Protein AF-A0AA40TXM5-F1 (afdb_monomer)

Radius of gyration: 18.1 Å; Cα contacts (8 Å, |Δi|>4): 44; chains: 1; bounding box: 38×48×39 Å

Sequence (89 aa):
MVTISRKYIRTEPPPLLTEPLAVHLDRSTLDQLNDYRQAQHAWLACTGDAGERTRLRAVMERVGALLALHIANQAAHQLGEPSKWAAAE

Solvent-accessible surface area (backbone atoms only — not comparable to full-atom values): 5654 Å² total; per-residue (Å²): 134,86,78,76,81,76,76,69,87,64,94,68,81,81,87,74,84,87,64,91,78,87,81,86,69,52,74,68,56,46,52,43,53,50,52,31,51,52,31,50,55,50,42,75,70,58,72,96,47,68,65,60,44,50,53,30,48,54,49,32,54,58,41,48,52,53,53,51,48,54,52,50,37,52,50,36,54,76,70,68,47,62,73,92,69,42,77,82,131

Mean predicted aligned error: 8.35 Å

Secondary structure (DSSP, 8-state):
----------SSPPP---SPPPPPP-HHHHHHHHHHHHHHHHHHH--S-HHHHHHHHHHHHHHHHHHHHHHHHHHHHHTT--GGGSPP-

Organism: NCBI:txid200454

Nearest PDB structures (foldseek):
  8h1j-assembly1_A  TM=7.587E-01  e=3.558E+00  Deinococcus radiodurans R1 = ATCC 13939 = DSM 20539
  6jqa-assembly1_A  TM=7.432E-01  e=4.271E+00  Onion yellows phytoplasma OY-W
  3d36-assembly1_A  TM=7.410E-01  e=8.864E+00  Geobacillus stearothermophilus 10

pLDDT: mean 84.28, std 17.19, range [36.44, 97.81]

Structure (mmCIF, N/CA/C/O backbone):
data_AF-A0AA40TXM5-F1
#
_entry.id   AF-A0AA40TXM5-F1
#
loop_
_atom_site.group_PDB
_atom_site.id
_atom_site.type_symbol
_atom_site.label_atom_id
_atom_site.label_alt_id
_atom_site.label_comp_id
_atom_site.label_asym_id
_atom_site.label_entity_id
_atom_site.label_seq_id
_atom_site.pdbx_PDB_ins_code
_atom_site.Cartn_x
_atom_site.Cartn_y
_atom_site.Cartn_z
_atom_site.occupancy
_atom_site.B_iso_or_equiv
_atom_site.auth_seq_id
_atom_site.auth_comp_id
_atom_site.auth_asym_id
_atom_site.auth_atom_id
_atom_site.pdbx_PDB_model_num
ATOM 1 N N . MET A 1 1 ? -3.401 41.268 9.838 1.00 36.44 1 MET A N 1
ATOM 2 C CA . MET A 1 1 ? -2.919 39.943 10.281 1.00 36.44 1 MET A CA 1
ATOM 3 C C . MET A 1 1 ? -4.002 38.934 9.929 1.00 36.44 1 MET A C 1
ATOM 5 O O . MET A 1 1 ? -5.080 39.014 10.497 1.00 36.44 1 MET A O 1
ATOM 9 N N . VAL A 1 2 ? -3.791 38.098 8.907 1.00 36.62 2 VAL A N 1
ATOM 10 C CA . VAL A 1 2 ? -4.799 37.123 8.456 1.00 36.62 2 VAL A CA 1
ATOM 11 C C . VAL A 1 2 ? -4.748 35.926 9.400 1.00 36.62 2 VAL A C 1
ATOM 13 O O . VAL A 1 2 ? -3.821 35.123 9.347 1.00 36.62 2 VAL A O 1
ATOM 16 N N . THR A 1 3 ? -5.724 35.820 10.297 1.00 39.66 3 THR A N 1
ATOM 17 C CA . THR A 1 3 ? -5.969 34.603 11.070 1.00 39.66 3 THR A CA 1
ATOM 18 C C . THR A 1 3 ? -6.565 33.565 10.130 1.00 39.66 3 THR A C 1
ATOM 20 O O . THR A 1 3 ? -7.770 33.513 9.900 1.00 39.66 3 THR A O 1
ATOM 23 N N . ILE A 1 4 ? -5.706 32.723 9.555 1.00 46.28 4 ILE A N 1
ATOM 24 C CA . ILE A 1 4 ? -6.158 31.479 8.938 1.00 46.28 4 ILE A CA 1
ATOM 25 C C . ILE A 1 4 ? -6.776 30.664 10.075 1.00 46.28 4 ILE A C 1
ATOM 27 O O . ILE A 1 4 ? -6.060 30.160 10.940 1.00 46.28 4 ILE A O 1
ATOM 31 N N . SER A 1 5 ? -8.109 30.584 10.108 1.00 44.50 5 SER A N 1
ATOM 32 C CA . SER A 1 5 ? -8.840 29.692 11.003 1.00 44.50 5 SER A CA 1
ATOM 33 C C . SER A 1 5 ? -8.485 28.260 10.615 1.00 44.50 5 SER A C 1
ATOM 35 O O . SER A 1 5 ? -9.143 27.626 9.792 1.00 44.50 5 SER A O 1
ATOM 37 N N . ARG A 1 6 ? -7.386 27.746 11.170 1.00 50.53 6 ARG A N 1
ATOM 38 C CA . ARG A 1 6 ? -7.114 26.316 11.174 1.00 50.53 6 ARG A CA 1
ATOM 39 C C . ARG A 1 6 ? -8.142 25.712 12.120 1.00 50.53 6 ARG A C 1
ATOM 41 O O . ARG A 1 6 ? -7.887 25.586 13.313 1.00 50.53 6 ARG A O 1
ATOM 48 N N . LYS A 1 7 ? -9.323 25.379 11.593 1.00 48.06 7 LYS A N 1
ATOM 49 C CA . LYS A 1 7 ? -10.241 24.425 12.220 1.00 48.06 7 LYS A CA 1
ATOM 50 C C . LYS A 1 7 ? -9.520 23.075 12.299 1.00 48.06 7 LYS A C 1
ATOM 52 O O . LYS A 1 7 ? -9.794 22.169 11.522 1.00 48.06 7 LYS A O 1
ATOM 57 N N . TYR A 1 8 ? -8.576 22.937 13.223 1.00 51.28 8 TYR A N 1
ATOM 58 C CA . TYR A 1 8 ? -8.275 21.634 13.787 1.00 51.28 8 TYR A CA 1
ATOM 59 C C . TYR A 1 8 ? -9.501 21.279 14.623 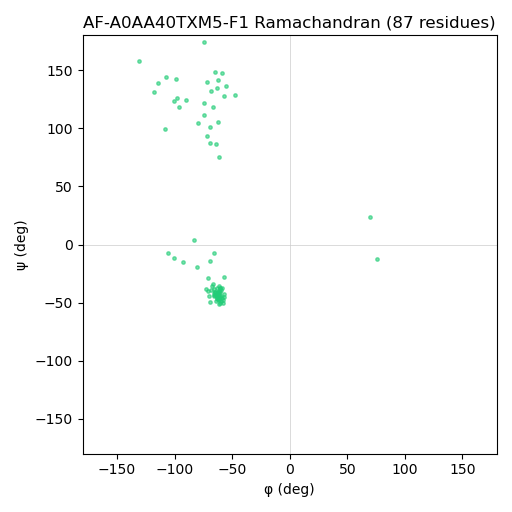1.00 51.28 8 TYR A C 1
ATOM 61 O O . TYR A 1 8 ? -9.739 21.851 15.679 1.00 51.28 8 TYR A O 1
ATOM 69 N N . ILE A 1 9 ? -10.357 20.424 14.062 1.00 58.97 9 ILE A N 1
ATOM 70 C CA . ILE A 1 9 ? -11.662 20.063 14.637 1.00 58.97 9 ILE A CA 1
ATOM 71 C C . ILE A 1 9 ? -11.501 19.225 15.923 1.00 58.97 9 ILE A C 1
ATOM 73 O O . ILE A 1 9 ? -12.462 19.081 16.672 1.00 58.97 9 ILE A O 1
ATOM 77 N N . ARG A 1 10 ? -10.307 18.689 16.212 1.00 60.19 10 ARG A N 1
ATOM 78 C CA . ARG A 1 10 ? -10.056 17.791 17.347 1.00 60.19 10 ARG A CA 1
ATOM 79 C C . ARG A 1 10 ? -9.054 18.384 18.336 1.00 60.19 10 ARG A C 1
ATOM 81 O O . ARG A 1 10 ? -7.975 18.819 17.945 1.00 60.19 10 ARG A O 1
ATOM 88 N N . THR A 1 11 ? -9.420 18.345 19.614 1.00 64.94 11 THR A N 1
ATOM 89 C CA . THR A 1 11 ? -8.533 18.566 20.769 1.00 64.94 11 THR A CA 1
ATOM 90 C C . THR A 1 11 ? -7.952 17.257 21.314 1.00 64.94 11 THR A C 1
ATOM 92 O O . THR A 1 11 ? -6.994 17.297 22.078 1.00 64.94 11 THR A O 1
ATOM 95 N N . GLU A 1 12 ? -8.512 16.107 20.924 1.00 67.62 12 GLU A N 1
ATOM 96 C CA . GLU A 1 12 ? -8.076 14.774 21.355 1.00 67.62 12 GLU A CA 1
ATOM 97 C C . GLU A 1 12 ? -7.167 14.107 20.307 1.00 67.62 12 GLU A C 1
ATOM 99 O O . GLU A 1 12 ? -7.409 14.264 19.101 1.00 67.62 12 GLU A O 1
ATOM 104 N N . PRO A 1 13 ? -6.126 13.368 20.739 1.00 74.31 13 PRO A N 1
ATOM 105 C CA . PRO A 1 13 ? -5.267 12.612 19.835 1.00 74.31 13 PRO A CA 1
ATOM 106 C C . PRO A 1 13 ? -6.055 11.486 19.143 1.00 74.31 13 PRO A C 1
ATOM 108 O O . PRO A 1 13 ? -6.986 10.936 19.737 1.00 74.31 13 PRO A O 1
ATOM 111 N N . PRO A 1 14 ? -5.706 11.126 17.893 1.00 75.81 14 PRO A N 1
ATOM 112 C CA . PRO A 1 14 ? -6.353 10.016 17.211 1.00 75.81 14 PRO A CA 1
ATOM 113 C C . PRO A 1 14 ? -6.100 8.705 17.973 1.00 75.81 14 PRO A C 1
ATOM 115 O O . PRO A 1 14 ? -4.995 8.504 18.491 1.00 75.81 14 PRO A O 1
ATOM 118 N N . PRO A 1 15 ? -7.103 7.815 18.051 1.00 85.44 15 PRO A N 1
ATOM 119 C CA . PRO A 1 15 ? -6.916 6.492 18.624 1.00 85.44 15 PRO A CA 1
ATOM 120 C C . PRO A 1 15 ? -5.829 5.729 17.854 1.00 85.44 15 PRO A C 1
ATOM 122 O O . PRO A 1 15 ? -5.642 5.918 16.652 1.00 85.44 15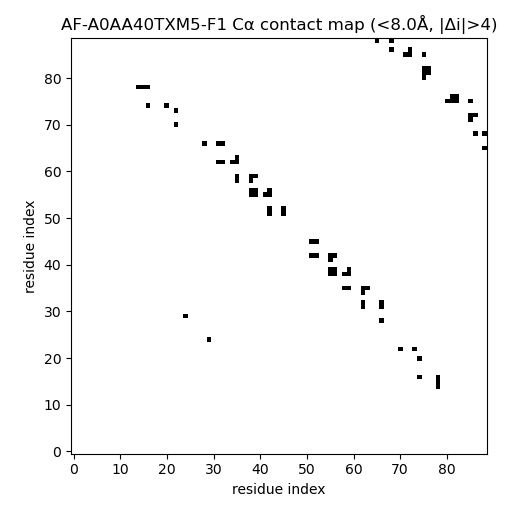 PRO A O 1
ATOM 125 N N . LEU A 1 16 ? -5.090 4.877 18.561 1.00 90.25 16 LEU A N 1
ATOM 126 C CA . LEU A 1 16 ? -4.017 4.069 17.988 1.00 90.25 16 LEU A CA 1
ATOM 127 C C . LEU A 1 16 ? -4.455 2.609 17.915 1.00 90.25 16 LEU A C 1
ATOM 129 O O . LEU A 1 16 ? -5.118 2.109 18.823 1.00 90.25 16 LEU A O 1
ATOM 133 N N . LEU A 1 17 ? -4.032 1.911 16.863 1.00 90.06 17 LEU A N 1
ATOM 134 C CA . LEU A 1 17 ? -4.100 0.453 16.833 1.00 90.06 17 LEU A CA 1
ATOM 135 C C . LEU A 1 17 ? -3.130 -0.098 17.885 1.00 90.06 17 LEU A C 1
ATOM 137 O O . LEU A 1 17 ? -1.925 0.133 17.798 1.00 90.06 17 LEU A O 1
ATOM 141 N N . THR A 1 18 ? -3.652 -0.816 18.875 1.00 93.94 18 THR A N 1
ATOM 142 C CA . THR A 1 18 ? -2.843 -1.508 19.895 1.00 93.94 18 THR A CA 1
ATOM 143 C C . THR A 1 18 ? -2.687 -2.998 19.614 1.00 93.94 18 THR A C 1
ATOM 145 O O . THR A 1 18 ? -1.863 -3.650 20.239 1.00 93.94 18 THR A O 1
ATOM 148 N N . GLU A 1 19 ? -3.458 -3.522 18.662 1.00 92.88 19 GLU A N 1
ATOM 149 C CA . GLU A 1 19 ? -3.458 -4.916 18.227 1.00 92.88 19 GLU A CA 1
ATOM 150 C C . GLU A 1 19 ? -3.377 -4.981 16.693 1.00 92.88 19 GLU A C 1
ATOM 152 O O . GLU A 1 19 ? -3.738 -4.006 16.018 1.00 92.88 19 GLU A O 1
ATOM 157 N N . PRO A 1 20 ? -2.921 -6.106 16.113 1.00 94.00 20 PRO A N 1
ATOM 158 C CA . PRO A 1 20 ? -2.902 -6.286 14.667 1.00 94.00 20 PRO A CA 1
ATOM 159 C C . PRO A 1 20 ? -4.282 -6.085 14.026 1.00 94.00 20 PRO A C 1
ATOM 161 O O . PRO A 1 20 ? -5.289 -6.616 14.496 1.00 94.00 20 PRO A O 1
ATOM 164 N N . LEU A 1 21 ? -4.314 -5.364 12.904 1.00 91.50 21 LEU A N 1
ATOM 165 C CA . LEU A 1 21 ? -5.508 -5.202 12.078 1.00 91.50 21 LEU A CA 1
ATOM 166 C C . LEU A 1 21 ? -5.562 -6.303 11.014 1.00 91.50 21 LEU A C 1
ATOM 168 O O . LEU A 1 21 ? -4.644 -6.437 10.203 1.00 91.50 21 LEU A O 1
ATOM 172 N N . ALA A 1 22 ? -6.663 -7.052 10.974 1.00 93.19 22 ALA A N 1
ATOM 173 C CA . ALA A 1 22 ? -6.983 -7.885 9.823 1.00 93.19 22 ALA A CA 1
ATOM 174 C C . ALA A 1 22 ? -7.474 -6.990 8.675 1.00 93.19 22 ALA A C 1
ATOM 176 O O . ALA A 1 22 ? -8.445 -6.252 8.831 1.00 93.19 22 ALA A O 1
ATOM 177 N N . VAL A 1 23 ? -6.794 -7.053 7.530 1.00 91.19 23 VAL A N 1
ATOM 178 C CA . VAL A 1 23 ? -7.138 -6.262 6.342 1.00 91.19 23 VAL A CA 1
ATOM 179 C C . VAL A 1 23 ? -7.965 -7.123 5.396 1.00 91.19 23 VAL A C 1
ATOM 181 O O . VAL A 1 23 ? -7.543 -8.212 5.004 1.00 91.19 23 VAL A O 1
ATOM 184 N N . HIS A 1 24 ? -9.133 -6.624 5.001 1.00 92.81 24 HIS A N 1
ATOM 185 C CA . HIS A 1 24 ? -9.972 -7.271 3.997 1.00 92.81 24 HIS A CA 1
ATOM 186 C C . HIS A 1 24 ? -9.715 -6.640 2.632 1.00 92.81 24 HIS A C 1
ATOM 188 O O . HIS A 1 24 ? -9.947 -5.447 2.444 1.00 92.81 24 HIS A O 1
ATOM 194 N N . LEU A 1 25 ? -9.239 -7.436 1.680 1.00 93.56 25 LEU A N 1
ATOM 195 C CA . LEU A 1 25 ? -9.007 -6.990 0.310 1.00 93.56 25 LEU A CA 1
ATOM 196 C C . LEU A 1 25 ? -10.167 -7.455 -0.561 1.00 93.56 25 LEU A C 1
ATOM 198 O O . LEU A 1 25 ? -10.449 -8.655 -0.625 1.00 93.56 25 LEU A O 1
ATOM 202 N N . ASP A 1 26 ? -10.830 -6.516 -1.229 1.00 92.81 26 ASP A N 1
ATOM 203 C CA . ASP A 1 26 ? -11.719 -6.884 -2.320 1.00 92.81 26 ASP A CA 1
ATOM 204 C C . ASP A 1 26 ? -10.901 -7.290 -3.554 1.00 92.81 26 ASP A C 1
ATOM 206 O O . ASP A 1 26 ? -9.669 -7.206 -3.583 1.00 92.81 26 ASP A O 1
ATOM 210 N N . ARG A 1 27 ? -11.597 -7.765 -4.587 1.00 93.38 27 ARG A N 1
ATOM 211 C CA . ARG A 1 27 ? -10.954 -8.239 -5.814 1.00 93.38 27 ARG A CA 1
ATOM 212 C C . ARG A 1 27 ? -10.070 -7.168 -6.459 1.00 93.38 27 ARG A C 1
ATOM 214 O O . ARG A 1 27 ? -8.967 -7.480 -6.887 1.00 93.38 27 ARG A O 1
ATOM 221 N N . SER A 1 28 ? -10.538 -5.924 -6.505 1.00 92.50 28 SER A N 1
ATOM 222 C CA . SER A 1 28 ? -9.807 -4.823 -7.129 1.00 92.50 28 SER A CA 1
ATOM 223 C C . SER A 1 28 ? -8.579 -4.416 -6.313 1.00 92.50 28 SER A C 1
ATOM 225 O O . SER A 1 28 ? -7.514 -4.187 -6.885 1.00 92.50 28 SER A O 1
ATOM 227 N N . THR A 1 29 ? -8.685 -4.395 -4.981 1.00 92.88 29 THR A N 1
ATOM 228 C CA . THR A 1 29 ? -7.549 -4.123 -4.092 1.00 92.88 29 THR A CA 1
ATOM 229 C C . THR A 1 29 ? -6.516 -5.249 -4.151 1.00 92.88 29 THR A C 1
ATOM 231 O O . THR A 1 29 ? -5.313 -5.001 -4.078 1.00 92.88 29 THR A O 1
ATOM 234 N N . LEU A 1 30 ? -6.966 -6.497 -4.302 1.00 96.25 30 LEU A N 1
ATOM 235 C CA . LEU A 1 30 ? -6.082 -7.649 -4.461 1.00 96.25 30 LEU A CA 1
AT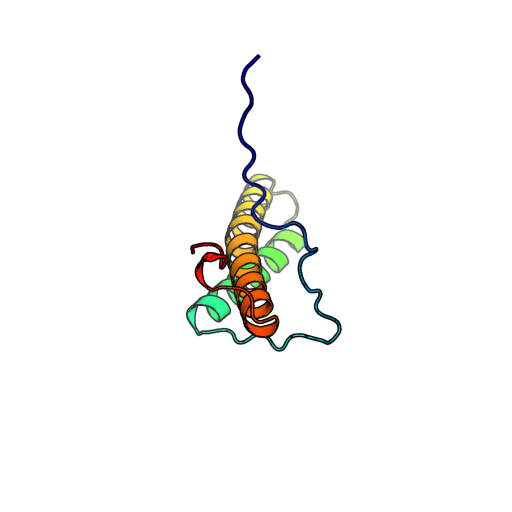OM 236 C C . LEU A 1 30 ? -5.291 -7.576 -5.774 1.00 96.25 30 LEU A C 1
ATOM 238 O O . LEU A 1 30 ? -4.084 -7.820 -5.770 1.00 96.25 30 LEU A O 1
ATOM 242 N N . ASP A 1 31 ? -5.943 -7.200 -6.874 1.00 95.94 31 ASP A N 1
ATOM 243 C CA . ASP A 1 31 ? -5.281 -6.991 -8.166 1.00 95.94 31 ASP A CA 1
ATOM 244 C C . ASP A 1 31 ? -4.229 -5.872 -8.065 1.00 95.94 31 ASP A C 1
ATOM 246 O O . ASP A 1 31 ? -3.080 -6.062 -8.462 1.00 95.94 31 ASP A O 1
ATOM 250 N N . GLN A 1 32 ? -4.564 -4.761 -7.401 1.00 94.94 32 GLN A N 1
ATOM 251 C CA . GLN A 1 32 ? -3.615 -3.681 -7.106 1.00 94.94 32 GLN A CA 1
ATOM 252 C C . GLN A 1 32 ? -2.412 -4.169 -6.282 1.00 94.94 32 GLN A C 1
ATOM 254 O O . GLN A 1 32 ? -1.264 -3.875 -6.613 1.00 94.94 32 GLN A O 1
ATOM 259 N N . LEU A 1 33 ? -2.629 -4.961 -5.228 1.00 96.38 33 LEU A N 1
ATOM 260 C CA . LEU A 1 33 ? -1.526 -5.522 -4.443 1.00 96.38 33 LEU A CA 1
ATOM 261 C C . LEU A 1 33 ? -0.607 -6.404 -5.299 1.00 96.38 33 LEU A C 1
ATOM 263 O O . LEU A 1 33 ? 0.617 -6.362 -5.142 1.00 96.38 33 LEU A O 1
ATOM 267 N N . ASN A 1 34 ? -1.175 -7.181 -6.219 1.00 97.19 34 ASN A N 1
ATOM 268 C CA . ASN A 1 34 ? -0.395 -7.999 -7.139 1.00 97.19 34 ASN A CA 1
ATOM 269 C C . ASN A 1 34 ? 0.432 -7.141 -8.103 1.00 97.19 34 ASN A C 1
ATOM 271 O O . ASN A 1 34 ? 1.624 -7.413 -8.258 1.00 97.19 34 ASN A O 1
ATOM 275 N N . ASP A 1 35 ? -0.146 -6.084 -8.674 1.00 95.69 35 ASP A N 1
ATOM 276 C CA . ASP A 1 35 ? 0.566 -5.141 -9.546 1.00 95.69 35 ASP A CA 1
ATOM 277 C C . ASP A 1 35 ? 1.738 -4.477 -8.818 1.00 95.69 35 ASP A C 1
ATOM 279 O O . ASP A 1 35 ? 2.855 -4.423 -9.340 1.00 95.69 35 ASP A O 1
ATOM 283 N N . TYR A 1 36 ? 1.517 -4.035 -7.575 1.00 97.31 36 TYR A N 1
ATOM 284 C CA . TYR A 1 36 ? 2.578 -3.478 -6.737 1.00 97.31 36 TYR A CA 1
ATOM 285 C C . TYR A 1 36 ? 3.715 -4.484 -6.542 1.00 97.31 36 TYR A C 1
ATOM 287 O O . TYR A 1 36 ? 4.884 -4.160 -6.764 1.00 97.31 36 TYR A O 1
ATOM 295 N N . ARG A 1 37 ? 3.382 -5.722 -6.149 1.00 97.75 37 ARG A N 1
ATOM 296 C CA . ARG A 1 37 ? 4.374 -6.779 -5.908 1.00 97.75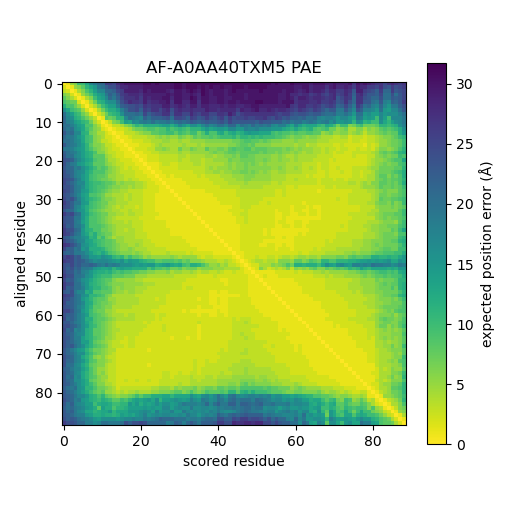 37 ARG A CA 1
ATOM 297 C C . ARG A 1 37 ? 5.165 -7.096 -7.172 1.00 97.75 37 ARG A C 1
ATOM 299 O O . ARG A 1 37 ? 6.389 -7.192 -7.112 1.00 97.75 37 ARG A O 1
ATOM 306 N N . GLN A 1 38 ? 4.496 -7.241 -8.312 1.00 97.62 38 GLN A N 1
ATOM 307 C CA . GLN A 1 38 ? 5.159 -7.520 -9.585 1.00 97.62 38 GLN A CA 1
ATOM 308 C C . GLN A 1 38 ? 6.093 -6.376 -9.992 1.00 97.62 38 GLN A C 1
ATOM 310 O O . GLN A 1 38 ? 7.250 -6.631 -10.331 1.00 97.62 38 GLN A O 1
ATOM 315 N N . ALA A 1 39 ? 5.639 -5.124 -9.880 1.00 96.81 39 ALA A N 1
ATOM 316 C CA . ALA A 1 39 ? 6.465 -3.955 -10.165 1.00 96.81 39 ALA A CA 1
ATOM 317 C C . ALA A 1 39 ? 7.688 -3.875 -9.239 1.00 96.81 39 ALA A C 1
ATOM 319 O O . ALA A 1 39 ? 8.790 -3.582 -9.702 1.00 96.81 39 ALA A O 1
ATOM 320 N N . GLN A 1 40 ? 7.527 -4.198 -7.953 1.00 97.38 40 GLN A N 1
ATOM 321 C CA . GLN A 1 40 ? 8.628 -4.245 -6.992 1.00 97.38 40 GLN A CA 1
ATOM 322 C C . GLN A 1 40 ? 9.660 -5.316 -7.351 1.00 97.38 40 GLN A C 1
ATOM 324 O O . GLN A 1 40 ? 10.859 -5.030 -7.374 1.00 97.38 40 GLN A O 1
ATOM 329 N N . HIS A 1 41 ? 9.212 -6.531 -7.672 1.00 97.81 41 HIS A N 1
ATOM 330 C CA . HIS A 1 41 ? 10.102 -7.606 -8.107 1.00 97.81 41 HIS A CA 1
ATOM 331 C C . HIS A 1 41 ? 10.857 -7.231 -9.389 1.00 97.81 41 HIS A C 1
ATOM 333 O O . HIS A 1 41 ? 12.078 -7.392 -9.445 1.00 97.81 41 HIS A O 1
ATOM 339 N N . ALA A 1 42 ? 10.165 -6.670 -10.383 1.00 96.81 42 ALA A N 1
ATOM 340 C CA . ALA A 1 42 ? 10.785 -6.192 -11.616 1.00 96.81 42 ALA A CA 1
ATOM 341 C C . ALA A 1 42 ? 11.795 -5.065 -11.348 1.00 96.81 42 ALA A C 1
ATOM 343 O O . ALA A 1 42 ? 12.890 -5.072 -11.902 1.00 96.81 42 ALA A O 1
ATOM 344 N N . TRP A 1 43 ? 11.477 -4.128 -10.450 1.00 96.31 43 TRP A N 1
ATOM 345 C CA . TRP A 1 43 ? 12.357 -3.005 -10.121 1.00 96.31 43 TRP A CA 1
ATOM 346 C C . TRP A 1 43 ? 13.653 -3.466 -9.452 1.00 96.31 43 TRP A C 1
ATOM 348 O O . TRP A 1 43 ? 14.731 -2.963 -9.775 1.00 96.31 43 TRP A O 1
ATOM 358 N N . LEU A 1 44 ? 13.555 -4.441 -8.541 1.00 95.12 44 LEU A N 1
ATOM 359 C CA . LEU A 1 44 ? 14.707 -5.048 -7.872 1.00 95.12 44 LEU A CA 1
ATOM 360 C C . LEU A 1 44 ? 15.588 -5.841 -8.847 1.00 95.12 44 LEU A C 1
ATOM 362 O O . LEU A 1 44 ? 16.807 -5.844 -8.691 1.00 95.12 44 LEU A O 1
ATOM 366 N N . ALA A 1 45 ? 14.986 -6.474 -9.856 1.00 95.31 45 ALA A N 1
ATOM 367 C CA . ALA A 1 45 ? 15.701 -7.203 -10.902 1.00 95.31 45 ALA A CA 1
ATOM 368 C C . ALA A 1 45 ? 16.270 -6.293 -12.011 1.00 95.31 45 ALA A C 1
ATOM 370 O O . ALA A 1 45 ? 17.168 -6.705 -12.744 1.00 95.31 45 ALA A O 1
ATOM 371 N N . CYS A 1 46 ? 15.766 -5.064 -12.151 1.00 93.38 46 CYS A N 1
ATOM 372 C CA . CYS A 1 46 ? 16.137 -4.154 -13.230 1.00 93.38 46 CYS A CA 1
ATOM 373 C C . CYS A 1 46 ? 17.536 -3.549 -13.015 1.00 93.38 46 CYS A C 1
ATOM 375 O O . CYS A 1 46 ? 17.751 -2.715 -12.122 1.00 93.38 46 CYS A O 1
ATOM 377 N N . THR A 1 47 ? 18.481 -3.938 -13.875 1.00 91.00 47 THR A N 1
ATOM 378 C CA . THR A 1 47 ? 19.850 -3.411 -13.927 1.00 91.00 47 THR A CA 1
ATOM 379 C C . THR A 1 47 ? 20.085 -2.653 -15.235 1.00 91.00 47 THR A C 1
ATOM 381 O O . THR A 1 47 ? 19.634 -3.062 -16.298 1.00 91.00 47 THR A O 1
ATOM 384 N N . GLY A 1 48 ? 20.774 -1.511 -15.164 1.00 86.00 48 GLY A N 1
ATOM 385 C CA . GLY A 1 48 ? 21.208 -0.756 -16.349 1.00 86.00 48 GLY A CA 1
ATOM 386 C C . GLY A 1 48 ? 20.139 0.063 -17.090 1.00 86.00 48 GLY A C 1
ATOM 387 O O . GLY A 1 48 ? 20.519 0.920 -17.881 1.00 86.00 48 GLY A O 1
ATOM 388 N N . ASP A 1 49 ? 18.843 -0.115 -16.811 1.00 93.38 49 ASP A N 1
ATOM 389 C CA . ASP A 1 49 ? 17.763 0.676 -17.424 1.00 93.38 49 ASP A CA 1
ATOM 390 C C . ASP A 1 49 ? 17.131 1.662 -16.423 1.00 93.38 49 ASP A C 1
ATOM 392 O O . ASP A 1 49 ? 16.294 1.318 -15.585 1.00 93.38 49 ASP A O 1
ATOM 396 N N . ALA A 1 50 ? 17.550 2.928 -16.496 1.00 94.00 50 ALA A N 1
ATOM 397 C CA . ALA A 1 50 ? 17.027 3.989 -15.637 1.00 94.00 50 ALA A CA 1
ATOM 398 C C . ALA A 1 50 ? 15.579 4.390 -15.979 1.00 94.00 50 ALA A C 1
ATOM 400 O O . ALA A 1 50 ? 14.836 4.822 -15.088 1.00 94.00 50 ALA A O 1
ATOM 401 N N . GLY A 1 51 ? 15.172 4.251 -17.244 1.00 95.56 51 GLY A N 1
ATOM 402 C CA . GLY A 1 51 ? 13.824 4.584 -17.700 1.00 95.56 51 GLY A CA 1
ATOM 403 C C . GLY A 1 51 ? 12.808 3.598 -17.141 1.00 95.56 51 GLY A C 1
ATOM 404 O O . GLY A 1 51 ? 11.836 4.002 -16.499 1.00 95.56 51 GLY A O 1
ATOM 405 N N . GLU A 1 52 ? 13.097 2.306 -17.276 1.00 94.94 52 GLU A N 1
ATOM 406 C CA . GLU A 1 52 ? 12.253 1.243 -16.735 1.00 94.94 52 GLU A CA 1
ATOM 407 C C . GLU A 1 52 ? 12.209 1.285 -15.201 1.00 94.94 52 GLU A C 1
ATOM 409 O O . GLU A 1 52 ? 11.130 1.222 -14.609 1.00 94.94 52 GLU A O 1
ATOM 414 N N . ARG A 1 53 ? 13.341 1.536 -14.522 1.00 95.75 53 ARG A N 1
ATOM 415 C CA . ARG A 1 53 ? 13.342 1.749 -13.059 1.00 95.75 53 ARG A CA 1
ATOM 416 C C . ARG A 1 53 ? 12.458 2.918 -12.627 1.00 95.75 53 ARG A C 1
ATOM 418 O O . ARG A 1 53 ? 11.826 2.837 -11.573 1.00 95.75 53 ARG A O 1
ATOM 425 N N . THR A 1 54 ? 12.419 3.999 -13.404 1.00 96.75 54 THR A N 1
ATOM 426 C CA . THR A 1 54 ? 11.569 5.163 -13.109 1.00 96.75 54 THR A CA 1
ATOM 427 C C . THR A 1 54 ? 10.096 4.827 -13.319 1.00 96.75 54 THR A C 1
ATOM 429 O O . THR A 1 54 ? 9.270 5.117 -12.454 1.00 96.75 54 THR A O 1
ATOM 432 N N . ARG A 1 55 ? 9.765 4.143 -14.418 1.00 95.69 55 ARG A N 1
ATOM 433 C CA . ARG A 1 55 ? 8.402 3.687 -14.709 1.00 95.69 55 ARG A CA 1
ATOM 434 C C . ARG A 1 55 ? 7.872 2.746 -13.627 1.00 95.69 55 ARG A C 1
ATOM 436 O O . ARG A 1 55 ? 6.775 2.958 -13.118 1.00 95.69 55 ARG A O 1
ATOM 443 N N . LEU A 1 56 ? 8.654 1.737 -13.248 1.00 97.06 56 LEU A N 1
ATOM 444 C CA . LEU A 1 56 ? 8.283 0.773 -12.210 1.00 97.06 56 LEU A CA 1
ATOM 445 C C . LEU A 1 56 ? 8.104 1.448 -10.846 1.00 97.06 56 LEU A C 1
ATOM 447 O O . LEU A 1 56 ? 7.175 1.115 -10.111 1.00 97.06 56 LEU A O 1
ATOM 451 N N . ARG A 1 57 ? 8.936 2.447 -10.524 1.00 96.38 57 ARG A N 1
ATOM 452 C CA . ARG A 1 57 ? 8.748 3.268 -9.322 1.00 96.38 57 ARG A CA 1
ATOM 453 C C . ARG A 1 57 ? 7.423 4.026 -9.351 1.00 96.38 57 ARG A C 1
ATOM 455 O O . ARG A 1 57 ? 6.701 3.971 -8.364 1.00 96.38 57 ARG A O 1
ATOM 462 N N . ALA A 1 58 ? 7.078 4.666 -10.466 1.00 95.94 58 ALA A N 1
ATOM 463 C CA . ALA A 1 58 ? 5.813 5.388 -10.592 1.00 95.94 58 ALA A CA 1
ATOM 464 C C . ALA A 1 58 ? 4.592 4.464 -10.414 1.00 95.94 58 ALA A C 1
ATOM 466 O O . ALA A 1 58 ? 3.605 4.853 -9.790 1.00 95.94 58 ALA A O 1
ATOM 467 N N . VAL A 1 59 ? 4.669 3.220 -10.910 1.00 95.06 59 VAL A N 1
ATOM 468 C CA . VAL A 1 59 ? 3.639 2.197 -10.660 1.00 95.06 59 VAL A CA 1
ATOM 469 C C . VAL A 1 59 ? 3.533 1.894 -9.165 1.00 95.06 59 VAL A C 1
ATOM 471 O O . VAL A 1 59 ? 2.440 1.975 -8.607 1.00 95.06 59 VAL A O 1
ATOM 474 N N . MET A 1 60 ? 4.656 1.605 -8.499 1.00 97.44 60 MET A N 1
ATOM 475 C CA . MET A 1 60 ? 4.665 1.323 -7.060 1.00 97.44 60 MET A CA 1
ATOM 476 C C . MET A 1 60 ? 4.148 2.498 -6.222 1.00 97.44 60 MET A C 1
ATOM 478 O O . MET A 1 60 ? 3.400 2.276 -5.279 1.00 97.44 60 MET A O 1
ATOM 482 N N . GLU A 1 61 ? 4.512 3.738 -6.548 1.00 96.38 61 GLU A N 1
ATOM 483 C CA . GLU A 1 61 ? 4.058 4.929 -5.817 1.00 96.38 61 GLU A CA 1
ATOM 484 C C . GLU A 1 61 ? 2.544 5.120 -5.940 1.00 96.38 61 GLU A C 1
ATOM 486 O O . GLU A 1 61 ? 1.857 5.275 -4.930 1.00 96.38 61 GLU A O 1
ATOM 491 N N . ARG A 1 62 ? 2.007 5.038 -7.165 1.00 94.25 62 ARG A N 1
ATOM 492 C CA . ARG A 1 62 ? 0.566 5.165 -7.409 1.00 94.25 62 ARG A CA 1
ATOM 493 C C . ARG A 1 62 ? -0.223 4.080 -6.681 1.00 94.25 62 ARG A C 1
ATOM 495 O O . ARG A 1 62 ? -1.195 4.379 -5.996 1.00 94.25 62 ARG A O 1
ATOM 502 N N . VAL A 1 63 ? 0.179 2.824 -6.848 1.00 94.94 63 VAL A N 1
ATOM 503 C CA . VAL A 1 63 ? -0.550 1.685 -6.281 1.00 94.94 63 VAL A CA 1
ATOM 504 C C . VAL A 1 63 ? -0.368 1.618 -4.764 1.00 94.94 63 VAL A C 1
ATOM 506 O O . VAL A 1 63 ? -1.321 1.362 -4.034 1.00 94.94 63 VAL A O 1
ATOM 509 N N . GLY A 1 64 ? 0.832 1.921 -4.268 1.00 94.50 64 GLY A N 1
ATOM 510 C CA . GLY A 1 64 ? 1.118 1.994 -2.839 1.00 94.50 64 GLY A CA 1
ATOM 511 C C . GLY A 1 64 ? 0.267 3.044 -2.125 1.00 94.50 64 GLY A C 1
ATOM 512 O O . GLY A 1 64 ? -0.202 2.781 -1.021 1.00 94.50 64 GLY A O 1
ATOM 513 N N . ALA A 1 65 ? 0.004 4.191 -2.761 1.00 93.00 65 ALA A N 1
ATOM 514 C CA . ALA A 1 65 ? -0.887 5.211 -2.211 1.00 93.00 65 ALA A CA 1
ATOM 515 C C . ALA A 1 65 ? -2.334 4.706 -2.058 1.00 93.00 65 ALA A C 1
ATOM 517 O O . ALA A 1 65 ? -2.939 4.921 -1.010 1.00 93.00 65 ALA A O 1
ATOM 518 N N . LEU A 1 66 ? -2.861 3.988 -3.057 1.00 92.38 66 LEU A N 1
ATOM 519 C CA . LEU A 1 66 ? -4.209 3.405 -3.004 1.00 92.38 66 LEU A CA 1
ATOM 520 C C . LEU A 1 66 ? -4.324 2.325 -1.920 1.00 92.38 66 LEU A C 1
ATOM 522 O O . LEU A 1 66 ? -5.270 2.323 -1.136 1.00 92.38 66 LEU A O 1
ATOM 526 N N . LEU A 1 67 ? -3.325 1.445 -1.811 1.00 94.06 67 LEU A N 1
ATOM 527 C CA . LEU A 1 67 ? -3.302 0.405 -0.778 1.00 94.06 67 LEU A CA 1
ATOM 528 C C . LEU A 1 67 ? -3.182 1.001 0.631 1.00 94.06 67 LEU A C 1
ATOM 530 O O . LEU A 1 67 ? -3.865 0.553 1.550 1.00 94.06 67 LEU A O 1
ATOM 534 N N . ALA A 1 68 ? -2.340 2.024 0.808 1.00 93.19 68 ALA A N 1
ATOM 535 C CA . ALA A 1 68 ? -2.207 2.725 2.082 1.00 93.19 68 ALA A CA 1
ATOM 536 C C . ALA A 1 68 ? -3.519 3.410 2.487 1.00 93.19 68 ALA A C 1
ATOM 538 O O . ALA A 1 68 ? -3.913 3.335 3.650 1.00 93.19 68 ALA A O 1
ATOM 539 N N . LEU A 1 69 ? -4.210 4.027 1.525 1.00 91.38 69 LEU A N 1
ATOM 540 C CA . LEU A 1 69 ? -5.520 4.634 1.730 1.00 91.38 69 LEU A CA 1
ATOM 541 C C . LEU A 1 69 ? -6.565 3.598 2.169 1.00 91.38 69 LEU A C 1
ATOM 543 O O . LEU A 1 69 ? -7.260 3.807 3.162 1.00 91.38 69 LEU A O 1
ATOM 547 N N . HIS A 1 70 ? -6.624 2.452 1.488 1.00 91.94 70 HIS A N 1
ATOM 548 C CA . HIS A 1 70 ? -7.530 1.356 1.839 1.00 91.94 70 HIS A CA 1
ATOM 549 C C . HIS A 1 70 ? -7.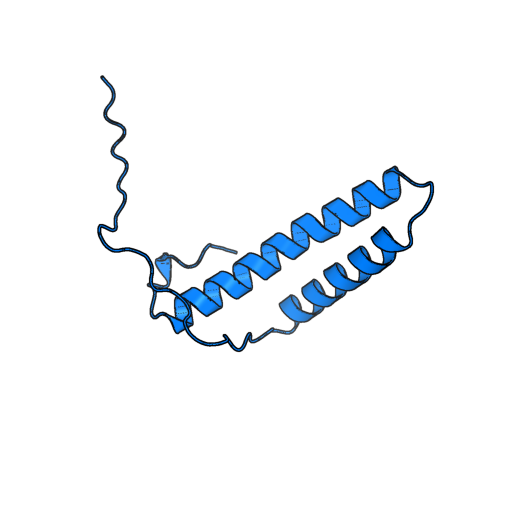307 0.860 3.273 1.00 91.94 70 HIS A C 1
ATOM 551 O O . HIS A 1 70 ? -8.249 0.750 4.059 1.00 91.94 70 HIS A O 1
ATOM 557 N N . ILE A 1 71 ? -6.046 0.620 3.647 1.00 92.50 71 ILE A N 1
ATOM 558 C CA . ILE A 1 71 ? -5.677 0.184 5.002 1.00 92.50 71 ILE A CA 1
ATOM 559 C C . ILE A 1 71 ? -6.035 1.258 6.035 1.00 92.50 71 ILE A C 1
ATOM 561 O O . ILE A 1 71 ? -6.576 0.931 7.092 1.00 92.50 71 ILE A O 1
ATOM 565 N N . ALA A 1 72 ? -5.776 2.535 5.738 1.00 90.69 72 ALA A N 1
ATOM 566 C CA . ALA A 1 72 ? -6.120 3.641 6.628 1.00 90.69 72 ALA A CA 1
ATOM 567 C C . ALA A 1 72 ? -7.635 3.731 6.867 1.00 90.69 72 ALA A C 1
ATOM 569 O O . ALA A 1 72 ? -8.062 3.895 8.008 1.00 90.69 72 ALA A O 1
ATOM 570 N N . ASN A 1 73 ? -8.449 3.544 5.826 1.00 89.62 73 ASN A N 1
ATOM 571 C CA . ASN A 1 73 ? -9.907 3.542 5.941 1.00 89.62 73 ASN A CA 1
ATOM 572 C C . ASN A 1 73 ? -10.418 2.359 6.782 1.00 89.62 73 ASN A C 1
ATOM 574 O O . ASN A 1 73 ? -11.325 2.529 7.600 1.00 89.62 73 ASN A O 1
ATOM 578 N N . GLN A 1 74 ? -9.810 1.175 6.655 1.00 91.81 74 GLN A N 1
ATOM 579 C CA . GLN A 1 74 ? -10.146 0.031 7.511 1.00 91.81 74 GLN A CA 1
ATOM 580 C C . GLN A 1 74 ? -9.722 0.240 8.970 1.00 91.81 74 GLN A C 1
ATOM 582 O O . G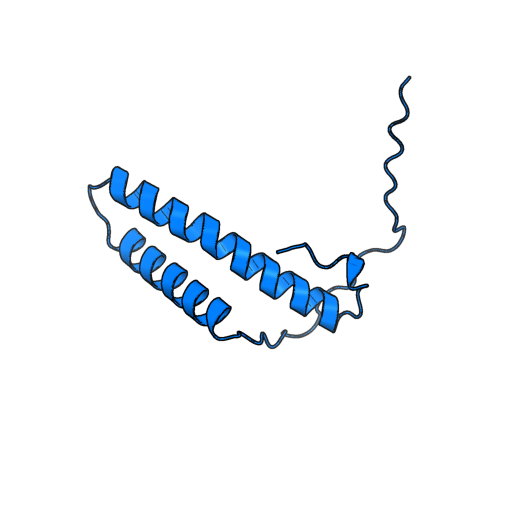LN A 1 74 ? -10.481 -0.094 9.878 1.00 91.81 74 GLN A O 1
ATOM 587 N N . ALA A 1 75 ? -8.555 0.843 9.212 1.00 91.12 75 ALA A N 1
ATOM 588 C CA . ALA A 1 75 ? -8.109 1.199 10.556 1.00 91.12 75 ALA A CA 1
ATOM 589 C C . ALA A 1 75 ? -9.044 2.229 11.208 1.00 91.12 75 ALA A C 1
ATOM 591 O O . ALA A 1 75 ? -9.468 2.037 12.346 1.00 91.12 75 ALA A O 1
ATOM 592 N N . ALA A 1 76 ? -9.419 3.276 10.470 1.00 89.06 76 ALA A N 1
ATOM 593 C CA . ALA A 1 76 ? -10.378 4.281 10.915 1.00 89.06 76 ALA A CA 1
ATOM 594 C C . ALA A 1 76 ? -11.716 3.630 11.301 1.00 89.06 76 ALA A C 1
ATOM 596 O O . ALA A 1 76 ? -12.252 3.899 12.375 1.00 89.06 76 ALA A O 1
ATOM 597 N N . HIS A 1 77 ? -12.216 2.701 10.479 1.00 87.50 77 HIS A N 1
ATOM 598 C CA . HIS A 1 77 ? -13.433 1.953 10.786 1.00 87.50 77 HIS A CA 1
ATOM 599 C C . HIS A 1 77 ? -13.308 1.116 12.070 1.00 87.50 77 HIS A C 1
ATOM 601 O O . HIS A 1 77 ? -14.175 1.201 12.939 1.00 87.50 77 HIS A O 1
ATOM 607 N N . GLN A 1 78 ? -12.214 0.362 12.227 1.00 89.25 78 GLN A N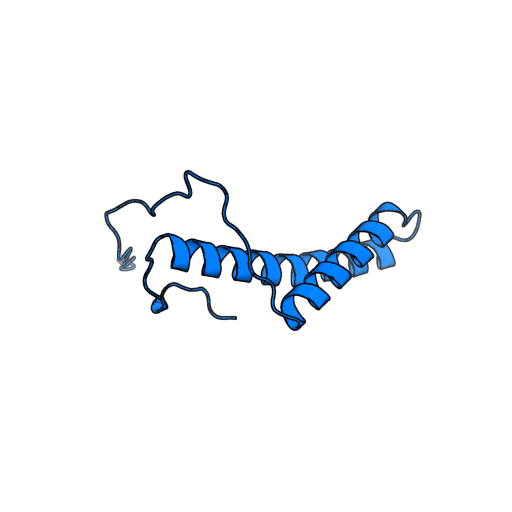 1
ATOM 608 C CA . GLN A 1 78 ? -11.953 -0.471 13.409 1.00 89.25 78 GLN A CA 1
ATOM 609 C C . GLN A 1 78 ? -11.864 0.357 14.700 1.00 89.25 78 GLN A C 1
ATOM 611 O O . GLN A 1 78 ? -12.297 -0.085 15.762 1.00 89.25 78 GLN A O 1
ATOM 616 N N . LEU A 1 79 ? -11.312 1.567 14.609 1.00 89.81 79 LEU A N 1
ATOM 617 C CA . LEU A 1 79 ? -11.168 2.498 15.728 1.00 89.81 79 LEU A CA 1
ATOM 618 C C . LEU A 1 79 ? -12.438 3.329 15.989 1.00 89.81 79 LEU A C 1
ATOM 620 O O . LEU A 1 79 ? -12.434 4.198 16.863 1.00 89.81 79 LEU A O 1
ATOM 624 N N . GLY A 1 80 ? -13.526 3.075 15.251 1.00 85.69 80 GLY A N 1
ATOM 625 C CA . GLY A 1 80 ? -14.795 3.787 15.395 1.00 85.69 80 GLY A CA 1
ATOM 626 C C . GLY A 1 80 ? -14.738 5.241 14.925 1.00 85.69 80 GLY A C 1
ATOM 627 O O . GLY A 1 80 ? -15.530 6.072 15.377 1.00 85.69 80 GLY A O 1
ATOM 628 N N . GLU A 1 81 ? -13.798 5.581 14.043 1.00 84.19 81 GLU A N 1
ATOM 629 C CA . GLU A 1 81 ? -13.688 6.930 13.511 1.00 84.19 81 GLU A CA 1
ATOM 630 C C . GLU A 1 81 ? -14.844 7.241 12.533 1.00 84.19 81 GLU A C 1
ATOM 632 O O . GLU A 1 81 ? -15.250 6.397 11.731 1.00 84.19 81 GLU A O 1
ATOM 637 N N . PRO A 1 82 ? -15.403 8.464 12.574 1.00 71.38 82 PRO A N 1
ATOM 638 C CA . PRO A 1 82 ? -16.410 8.942 11.638 1.00 71.38 82 PRO A CA 1
ATOM 639 C C . PRO A 1 82 ? -16.063 8.683 10.168 1.00 71.38 82 PRO A C 1
ATOM 641 O O . PRO A 1 82 ? -15.036 9.133 9.672 1.00 71.38 82 PRO A O 1
ATOM 644 N N . SER A 1 83 ? -17.002 8.089 9.430 1.00 63.31 83 SER A N 1
ATOM 645 C CA . SER A 1 83 ? -16.868 7.779 7.996 1.00 63.31 83 SER A CA 1
ATOM 646 C C . SER A 1 83 ? -16.560 8.992 7.112 1.00 63.31 83 SER A C 1
ATOM 648 O O . SER A 1 83 ? -15.888 8.861 6.100 1.00 63.31 83 SER A O 1
ATOM 650 N N . LYS A 1 84 ? -16.982 10.197 7.514 1.00 64.62 84 LYS A N 1
ATOM 651 C CA . LYS A 1 84 ? -16.631 11.465 6.843 1.00 64.62 84 LYS A CA 1
ATOM 652 C C . LYS A 1 84 ? -15.140 11.832 6.927 1.00 64.62 84 LYS A C 1
ATOM 654 O O . LYS A 1 84 ? -14.741 12.852 6.373 1.00 64.62 84 LYS A O 1
ATOM 659 N N . TRP A 1 85 ? -14.360 11.082 7.703 1.00 63.19 85 TRP A N 1
ATOM 660 C CA . TRP A 1 85 ? -12.909 11.221 7.829 1.00 63.19 85 TRP A CA 1
ATOM 661 C C . TRP A 1 85 ? -12.146 10.118 7.104 1.00 63.19 85 TRP A C 1
ATOM 6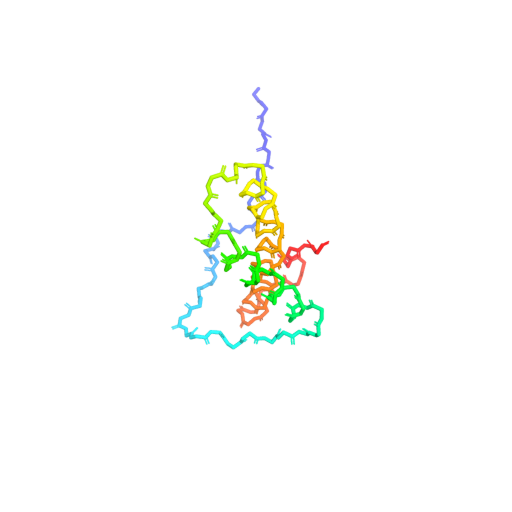63 O O . TRP A 1 85 ? -10.927 10.229 6.998 1.00 63.19 85 TRP A O 1
ATOM 673 N N . ALA A 1 86 ? -12.845 9.104 6.579 1.00 61.41 86 ALA A N 1
ATOM 674 C CA . ALA A 1 86 ? -12.255 8.214 5.595 1.00 61.41 86 ALA A CA 1
ATOM 675 C C . ALA A 1 86 ? -11.778 9.079 4.425 1.00 61.41 86 ALA A C 1
ATOM 677 O O . ALA A 1 86 ? -12.518 9.942 3.935 1.00 61.41 86 ALA A O 1
ATOM 678 N N . ALA A 1 87 ? -10.519 8.915 4.034 1.00 59.94 87 ALA A N 1
ATOM 679 C CA . ALA A 1 87 ? -10.004 9.664 2.907 1.00 59.94 87 ALA A CA 1
ATOM 680 C C . ALA A 1 87 ? -10.713 9.153 1.642 1.00 59.94 87 ALA A C 1
ATOM 682 O O . ALA A 1 87 ? -10.910 7.947 1.468 1.00 59.94 87 ALA A O 1
ATOM 683 N N . ALA A 1 88 ? -11.193 10.098 0.831 1.00 54.03 88 ALA A N 1
ATOM 684 C CA . ALA A 1 88 ? -11.911 9.788 -0.396 1.00 54.03 88 ALA A CA 1
ATOM 685 C C . ALA A 1 88 ? -10.978 9.040 -1.358 1.00 54.03 88 ALA A C 1
ATOM 687 O O . ALA A 1 88 ? -9.819 9.438 -1.503 1.00 54.03 88 ALA A O 1
ATOM 688 N N . GLU A 1 89 ? -11.496 7.966 -1.959 1.00 47.25 89 GLU A N 1
ATOM 689 C CA . GLU A 1 89 ? -10.842 7.215 -3.041 1.00 47.25 89 GLU A CA 1
ATOM 690 C C . GLU A 1 89 ? -10.611 8.071 -4.293 1.00 47.25 89 GLU A C 1
ATOM 692 O O . GLU A 1 89 ? -11.491 8.904 -4.625 1.00 47.25 89 GLU A O 1
#

Foldseek 3Di:
DDPPPPPPVDPDDQDDPPDDDDADADPVLVVLVVLLVVLVVCLVVDDPDPPSVVVSVVSNVVSVVVNVLSVVQSVCVVSVHDNVPSDDD

=== Feature glossary ===
Feature key, reading from the visual/contextual features back to the raw sequence:

Rendered structure images. Structure images are PyMOL renders from six orthogonal camera directions. Cartoon representation draws helices as coils and strands as arrows; sticks shows the backbone as bonds; surface shows the solvent-excluded envelope. Rainbow coloring maps sequence position to hue (blue→red, N→C); chain coloring assigns a distinct color per polypeptide.

Contact-map, Ramachandran, and PAE plots. Three diagnostic plots accompany the record. The Cα contact map visualizes the tertiary structure as a 2D adjacency matrix (8 Å cutoff, sequence-local contacts suppressed). The Ramachandran plot shows the distribution of backbone (φ, ψ) torsions, with points in the α and β basins reflecting secondary structure content. The PAE plot shows AlphaFold's inter-residue confidence as a color matrix.

InterPro / GO / CATH / organism. The annotation block draws on four external resources. InterPro: which protein families and domains the sequence belongs to. GO: standardized terms for what the protein does, what process it participates in, and where in the cell it acts. CATH: which structural fold it has in the CATH hierarchy. Organism: the species of origin.

Nearest PDB structures. Structural nearest neighbors (via Foldseek easy-search vs the PDB). Reported per hit: target PDB id, E-value, and alignment TM-score. A TM-score above ~0.5 is the conventional threshold for 'same fold'.

Predicted aligned error. Predicted aligned error is AlphaFold's pairwise confidence. Unlike pLDDT (per-residue), PAE is per-residue-pair and captures whether two parts of the structure are correctly placed relative to each other. Units are ångströms of expected positional error.

Solvent-accessible surface area. SASA measures how much of the protein is reachable by solvent. It is computed by rolling a water-sized probe over the atomic surface and summing the exposed area (Å²). Per-residue SASA distinguishes core (buried, low SASA) from surface (exposed, high SASA) residues; total SASA is a whole-molecule size measure.

B-factor. C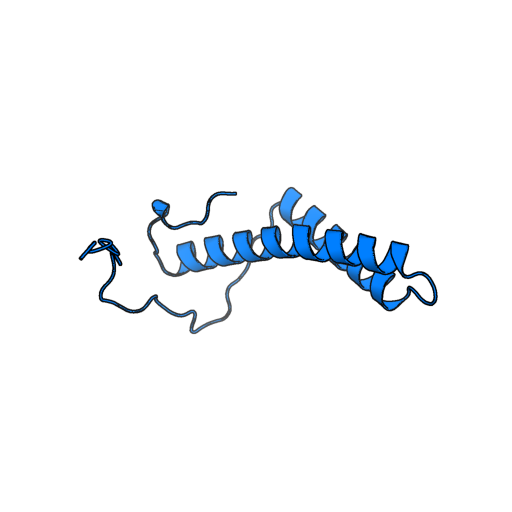rystallographic B-factors measure how much each atom's electron density is smeared out, in Å². They rise in mobile loops and surface residues and fall in the buried interior. In AlphaFold models this column is repurposed to hold pLDDT instead.

pLDDT. For AlphaFold models, the B-factor field carries pLDDT — the model's own estimate of local accuracy on a 0–100 scale. Regions with pLDDT<50 should be treated as essentially unmodeled; they often correspond to intrinsically disordered segments.

Backbone torsions (φ/ψ). φ (phi) and ψ (psi) are the two rotatable backbone dihedrals per residue: φ is the C(i-1)–N–Cα–C torsion, ψ is the N–Cα–C–N(i+1) torsion, both in degrees on (−180°, 180°]. α-helical residues cluster near (−60°, −45°); β-strand residues near (−120°, +130°). A Ramachandran plot is simply a scatter of (φ, ψ) for every residue.

Radius of gyration, Cα contacts, bounding box. Radius of gyration (Rg) is the root-mean-square distance of Cα atoms from their centroid — a single number for overall size and compactness. A globular domain of N residues has Rg ≈ 2.2·N^0.38 Å; an extended or disordered chain has a much larger Rg. The Cα contact count is the number of residue pairs whose Cα atoms are within 8 Å and are more than four positions apart in sequence — a standard proxy for tertiary packing density. The bounding box is the smallest axis-aligned box enclosing all Cα atoms.

Secondary structure (3-state, P-SEA). Three-state secondary structure (P-SEA) collapses the eight DSSP classes into helix (a), strand (b), and coil (c). P-SEA assigns these from Cα geometry alone — distances and angles — without requiring backbone oxygens, so it works on any Cα trace.

Secondary structure (8-state, DSSP). Secondary structure is the local, repeating backbone conformation. DSSP classifies it into eight states by reading the hydrogen-bond network: three helix types (H, G, I), two β types (E, B), two non-regular types (T, S), and unstructured coil (-).

Foldseek 3Di. The Foldseek 3Di string encodes local tertiary geometry as a 20-letter alphabet — one character per residue — derived from the relative positions of nearby Cα atoms. Unlike the amino-acid sequence, 3Di is a direct function of the 3D structure, so two proteins with the same fold have similar 3Di strings even at low sequence identity.

mmCIF coordinates. Structure coordinates are given as an mmCIF _atom_site loop: one row per atom with element, residue name, chain id, sequence number, and x/y/z position in Å. Only the four main-chain atoms per residue are included here; side chains are omitted to keep the record compact.

Sequence. This is the polypeptide sequence — one letter per residue, N-terminus first. Length ranges from a few dozen residues for small domains to over a thousand for large multi-domain proteins.